Protein AF-V4LR99-F1 (afdb_monomer)

Foldseek 3Di:
DAPVVLVCPPPPDDDDDPCPPPDPVRVLVVCVVVVNNVVVVPDDDPCVVPVDDDPHDHNVVVVVVVVVVVDPPVVVQQPDWDQDPPPRDIDGPPPDDDPPDPPPDDDDDDDDDDD

Mean predicted aligned error: 12.6 Å

Secondary structure (DSSP, 8-state):
-HHHHHHTTT--S----TTTT--HHHHHHHHHHHT-HHHHTTSPP-TTS-SS--SS--HHHHHHHHHHHT--HHHHHHTPEEEETTTTEEEE--S--SSSSSSSSS---------

Structure (mmCIF, N/CA/C/O backbone):
data_AF-V4LR99-F1
#
_entry.id   AF-V4LR99-F1
#
loop_
_atom_site.group_PDB
_atom_site.id
_atom_site.type_symbol
_atom_site.label_atom_id
_atom_site.label_alt_id
_atom_site.label_comp_id
_atom_site.label_asym_id
_atom_site.label_entity_id
_atom_site.label_seq_id
_atom_site.pdbx_PDB_ins_code
_atom_site.Cartn_x
_atom_site.Cartn_y
_atom_site.Cartn_z
_atom_site.occupancy
_atom_site.B_iso_or_equiv
_atom_site.auth_seq_id
_atom_site.auth_comp_id
_atom_site.auth_asym_id
_atom_site.auth_atom_id
_atom_site.pdbx_PDB_model_num
ATOM 1 N N . MET A 1 1 ? 6.611 12.583 -4.840 1.00 80.44 1 MET A N 1
ATOM 2 C CA . MET A 1 1 ? 6.586 11.576 -3.758 1.00 80.44 1 MET A CA 1
ATOM 3 C C . MET A 1 1 ? 7.069 10.286 -4.393 1.00 80.44 1 MET A C 1
ATOM 5 O O . MET A 1 1 ? 6.261 9.577 -4.961 1.00 80.44 1 MET A O 1
ATOM 9 N N . TRP A 1 2 ? 8.387 10.066 -4.408 1.00 92.50 2 TRP A N 1
ATOM 10 C CA . TRP A 1 2 ? 9.049 9.161 -5.364 1.00 92.50 2 TRP A CA 1
ATOM 11 C C . TRP A 1 2 ? 8.533 7.722 -5.334 1.00 92.50 2 TRP A C 1
ATOM 13 O O . TRP A 1 2 ? 8.096 7.215 -6.356 1.00 92.50 2 TRP A O 1
ATOM 23 N N . ASN A 1 3 ? 8.510 7.090 -4.159 1.00 94.25 3 ASN A N 1
ATOM 24 C CA . ASN A 1 3 ? 8.116 5.685 -4.072 1.00 94.25 3 ASN A CA 1
ATOM 25 C C . ASN A 1 3 ? 6.648 5.473 -4.447 1.00 94.25 3 ASN A C 1
ATOM 27 O O . ASN A 1 3 ? 6.357 4.575 -5.217 1.00 94.25 3 ASN A O 1
ATOM 31 N N . LEU A 1 4 ? 5.723 6.313 -3.965 1.00 93.56 4 LEU A N 1
ATOM 32 C CA . LEU A 1 4 ? 4.308 6.141 -4.321 1.00 93.56 4 LEU A CA 1
ATOM 33 C C . LEU A 1 4 ? 4.064 6.336 -5.819 1.00 93.56 4 LEU A C 1
ATOM 35 O O . LEU A 1 4 ? 3.232 5.642 -6.376 1.00 93.56 4 LEU A O 1
ATOM 39 N N . GLU A 1 5 ? 4.797 7.242 -6.464 1.00 91.75 5 GLU A N 1
ATOM 40 C CA . GLU A 1 5 ? 4.727 7.427 -7.915 1.00 91.75 5 GLU A CA 1
ATOM 41 C C . GLU A 1 5 ? 5.274 6.211 -8.675 1.00 91.75 5 GLU A C 1
ATOM 43 O O . GLU A 1 5 ? 4.652 5.763 -9.636 1.00 91.75 5 GLU A O 1
ATOM 48 N N . ALA A 1 6 ? 6.409 5.662 -8.234 1.00 93.81 6 ALA A N 1
ATOM 49 C CA . ALA A 1 6 ? 7.007 4.478 -8.844 1.00 93.81 6 ALA A CA 1
ATOM 50 C C . ALA A 1 6 ? 6.083 3.252 -8.750 1.00 93.81 6 ALA A C 1
ATOM 52 O O . ALA A 1 6 ? 5.868 2.584 -9.756 1.00 93.81 6 ALA A O 1
ATOM 53 N N . GLU A 1 7 ? 5.472 3.018 -7.585 1.00 91.88 7 GLU A N 1
ATOM 54 C CA . GLU A 1 7 ? 4.529 1.910 -7.341 1.00 91.88 7 GLU A CA 1
ATOM 55 C C . GLU A 1 7 ? 3.217 2.037 -8.134 1.00 91.88 7 GLU A C 1
ATOM 57 O O . GLU A 1 7 ? 2.516 1.057 -8.370 1.00 91.88 7 GLU A O 1
ATOM 62 N N . GLU A 1 8 ? 2.841 3.253 -8.531 1.00 92.88 8 GLU A N 1
ATOM 63 C CA . GLU A 1 8 ? 1.591 3.505 -9.254 1.00 92.88 8 GLU A CA 1
ATOM 64 C C . GLU A 1 8 ? 1.735 3.502 -10.767 1.00 92.88 8 GLU A C 1
ATOM 66 O O . GLU A 1 8 ? 0.747 3.651 -11.497 1.00 92.88 8 GLU A O 1
ATOM 71 N N . ARG A 1 9 ? 2.958 3.349 -11.271 1.00 90.88 9 ARG A N 1
ATOM 72 C CA . ARG A 1 9 ? 3.206 3.422 -12.700 1.00 90.88 9 ARG A CA 1
ATOM 73 C C . ARG A 1 9 ? 2.490 2.282 -13.422 1.00 90.88 9 ARG A C 1
ATOM 75 O O . ARG A 1 9 ? 2.705 1.110 -13.152 1.00 90.88 9 ARG A O 1
ATOM 82 N N . GLY A 1 10 ? 1.629 2.645 -14.371 1.00 89.25 10 GLY A N 1
ATOM 83 C CA . GLY A 1 10 ? 0.814 1.688 -15.127 1.00 89.25 10 GLY A CA 1
ATOM 84 C C . GLY A 1 10 ? -0.566 1.404 -14.525 1.00 89.25 10 GLY A C 1
ATOM 85 O O . GLY A 1 10 ? -1.365 0.721 -15.165 1.00 89.25 10 GLY A O 1
ATOM 86 N N . ILE A 1 11 ? -0.902 1.968 -13.358 1.00 92.50 11 ILE A N 1
ATOM 87 C CA . ILE A 1 11 ? -2.254 1.890 -12.797 1.00 92.50 11 ILE A CA 1
ATOM 88 C C . ILE A 1 11 ? -3.138 2.958 -13.455 1.00 92.50 11 ILE A C 1
ATOM 90 O O . ILE A 1 11 ? -2.906 4.157 -13.322 1.00 92.50 11 ILE A O 1
ATOM 94 N N . SER A 1 12 ? -4.181 2.528 -14.169 1.00 93.19 12 SER A N 1
ATOM 95 C CA . SER A 1 12 ? -5.148 3.426 -14.825 1.00 93.19 12 SER A CA 1
ATOM 96 C C . SER A 1 12 ? -6.310 3.853 -13.920 1.00 93.19 12 SER A C 1
ATOM 98 O O . SER A 1 12 ? -7.040 4.790 -14.244 1.00 93.19 12 SER A O 1
ATOM 100 N N . LEU A 1 13 ? -6.497 3.165 -12.791 1.00 94.50 13 LEU A N 1
ATOM 101 C CA . LEU A 1 13 ? -7.546 3.442 -11.815 1.00 94.50 13 LEU A CA 1
ATOM 102 C C . LEU A 1 13 ? -7.051 4.389 -10.712 1.00 94.50 13 LEU A C 1
ATOM 104 O O . LEU A 1 13 ? -5.891 4.318 -10.309 1.00 94.50 13 LEU A O 1
ATOM 108 N N . PRO A 1 14 ? -7.927 5.242 -10.157 1.00 93.06 14 PRO A N 1
ATOM 109 C CA . PRO A 1 14 ? -7.551 6.103 -9.046 1.00 93.06 14 PRO A CA 1
ATOM 110 C C . PRO A 1 14 ? -7.252 5.279 -7.785 1.00 93.06 14 PRO A C 1
ATOM 112 O O . PRO A 1 14 ? -8.108 4.542 -7.291 1.00 93.06 14 PRO A O 1
ATOM 115 N N . VAL A 1 15 ? -6.058 5.462 -7.221 1.00 93.50 15 VAL A N 1
ATOM 116 C CA . VAL A 1 15 ? -5.657 4.858 -5.944 1.00 93.50 15 VAL A CA 1
ATOM 117 C C . VAL A 1 15 ? -6.025 5.800 -4.800 1.00 93.50 15 VAL A C 1
ATOM 119 O O . VAL A 1 15 ? -5.421 6.854 -4.592 1.00 93.50 15 VAL A O 1
ATOM 122 N N . LEU A 1 16 ? -7.038 5.417 -4.028 1.00 94.94 16 LEU A N 1
ATOM 123 C CA . LEU A 1 16 ? -7.467 6.181 -2.860 1.00 94.94 16 LEU A CA 1
ATOM 124 C C . LEU A 1 16 ? -6.577 5.848 -1.660 1.00 94.94 16 LEU A C 1
ATOM 126 O O . LEU A 1 16 ? -6.416 4.683 -1.303 1.00 94.94 16 LEU A O 1
ATOM 130 N N . ARG A 1 17 ? -6.059 6.879 -0.980 1.00 95.19 17 ARG A N 1
ATOM 131 C CA . ARG A 1 17 ? -5.272 6.734 0.258 1.00 95.19 17 ARG A CA 1
ATOM 132 C C . ARG A 1 17 ? -5.935 7.447 1.442 1.00 95.19 17 ARG A C 1
ATOM 134 O O . ARG A 1 17 ? -5.456 8.503 1.851 1.00 95.19 17 ARG A O 1
ATOM 141 N N . PRO A 1 18 ? -7.014 6.889 2.026 1.00 95.75 18 PRO A N 1
ATOM 142 C CA . PRO A 1 18 ? -7.774 7.541 3.100 1.00 95.75 18 PRO A CA 1
ATOM 143 C C . PRO A 1 18 ? -6.945 7.918 4.333 1.00 95.75 18 PRO A C 1
ATOM 145 O O . PRO A 1 18 ? -7.316 8.830 5.059 1.00 95.75 18 PRO A O 1
ATOM 148 N N . LEU A 1 19 ? -5.831 7.217 4.563 1.00 97.19 19 LEU A N 1
ATOM 149 C CA . LEU A 1 19 ? -4.987 7.381 5.746 1.00 97.19 19 LEU A CA 1
ATOM 150 C C . LEU A 1 19 ? -3.734 8.243 5.492 1.00 97.19 19 LEU A C 1
ATOM 152 O O . LEU A 1 19 ? -2.923 8.384 6.397 1.00 97.19 19 LEU A O 1
ATOM 156 N N . ILE A 1 20 ? -3.539 8.814 4.290 1.00 95.81 20 ILE A N 1
ATOM 157 C CA . ILE A 1 20 ? -2.268 9.475 3.901 1.00 95.81 20 ILE A CA 1
ATOM 158 C C . ILE A 1 20 ? -1.890 10.678 4.776 1.00 95.81 20 ILE A C 1
ATOM 160 O O . ILE A 1 20 ? -0.718 11.033 4.859 1.00 95.81 20 ILE A O 1
ATOM 164 N N . GLY A 1 21 ? -2.882 11.315 5.398 1.00 96.62 21 GLY A N 1
ATOM 165 C CA . GLY A 1 21 ? -2.699 12.467 6.279 1.00 96.62 21 GLY A CA 1
ATOM 166 C C . GLY A 1 21 ? -2.881 12.162 7.763 1.00 96.62 21 GLY A C 1
ATOM 167 O O . GLY A 1 21 ? -2.885 13.106 8.543 1.00 96.62 21 GLY A O 1
ATOM 168 N N . MET A 1 22 ? -3.084 10.896 8.140 1.00 97.88 22 MET A N 1
ATOM 169 C CA . MET A 1 22 ? -3.278 10.498 9.535 1.00 97.88 22 MET A CA 1
ATOM 170 C C . MET A 1 22 ? -1.952 10.082 10.162 1.00 97.88 22 MET A C 1
ATOM 172 O O . MET A 1 22 ? -1.122 9.442 9.510 1.00 97.88 22 MET A O 1
ATOM 176 N N . ASP A 1 23 ? -1.775 10.399 11.440 1.00 97.62 23 ASP A N 1
ATOM 177 C CA . ASP A 1 23 ? -0.675 9.845 12.220 1.00 97.62 23 ASP A CA 1
ATOM 178 C C . ASP A 1 23 ? -0.963 8.400 12.677 1.00 97.62 23 ASP A C 1
ATOM 180 O O . ASP A 1 23 ? -2.023 7.807 12.428 1.00 97.62 23 ASP A O 1
ATOM 184 N N . LYS A 1 24 ? 0.030 7.781 13.319 1.00 95.94 24 LYS A N 1
ATOM 185 C CA . LYS A 1 24 ? -0.064 6.379 13.735 1.00 95.94 24 LYS A CA 1
ATOM 186 C C . LYS A 1 24 ? -1.113 6.197 14.830 1.00 95.94 24 LYS A C 1
ATOM 188 O O . LYS A 1 24 ? -1.831 5.195 14.832 1.00 95.94 24 LYS A O 1
ATOM 193 N N . GLU A 1 25 ? -1.190 7.129 15.765 1.00 97.75 25 GLU A N 1
ATOM 194 C CA . GLU A 1 25 ? -2.089 7.111 16.908 1.00 97.75 25 GLU A CA 1
ATOM 195 C C . GLU A 1 25 ? -3.552 7.203 16.456 1.00 97.75 25 GLU A C 1
ATOM 197 O O . GLU A 1 25 ? -4.390 6.423 16.922 1.00 97.75 25 GLU A O 1
ATOM 202 N N . GLU A 1 26 ? -3.850 8.073 15.493 1.00 97.88 26 GLU A N 1
ATOM 203 C CA . GLU A 1 26 ? -5.159 8.213 14.857 1.00 97.88 26 GLU A CA 1
ATOM 204 C C . GLU A 1 26 ? -5.577 6.930 14.132 1.00 97.88 26 GLU A C 1
ATOM 206 O O . GLU A 1 26 ? -6.704 6.450 14.309 1.00 97.88 26 GLU A O 1
ATOM 211 N N . ILE A 1 27 ? -4.668 6.330 13.355 1.00 97.50 27 ILE A N 1
ATOM 212 C CA . ILE A 1 27 ? -4.923 5.066 12.647 1.00 97.50 27 ILE A CA 1
ATOM 213 C C . ILE A 1 27 ? -5.194 3.938 13.649 1.00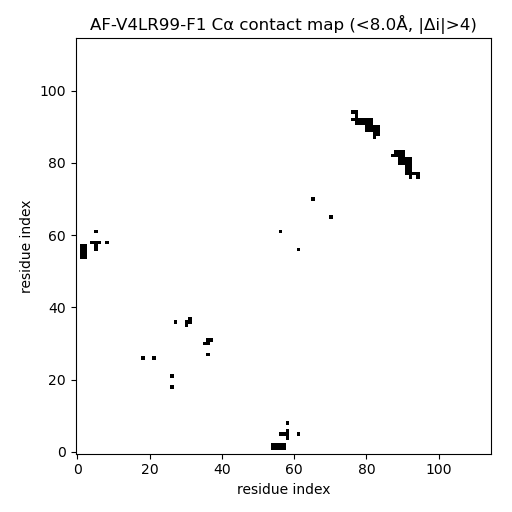 97.50 27 ILE A C 1
ATOM 215 O O . ILE A 1 27 ? -6.144 3.170 13.480 1.00 97.50 27 ILE A O 1
ATOM 219 N N . VAL A 1 28 ? -4.404 3.842 14.722 1.00 96.75 28 VAL A N 1
ATOM 220 C CA . VAL A 1 28 ? -4.591 2.827 15.771 1.00 96.75 28 VAL A CA 1
ATOM 221 C C . VAL A 1 28 ? -5.914 3.031 16.508 1.00 96.75 28 VAL A C 1
ATOM 223 O O . VAL A 1 28 ? -6.635 2.060 16.753 1.00 96.75 28 VAL A O 1
ATOM 226 N N . ALA A 1 29 ? -6.271 4.272 16.841 1.00 97.69 29 ALA A N 1
ATOM 227 C CA . ALA A 1 29 ? -7.550 4.587 17.469 1.00 97.69 29 ALA A CA 1
ATOM 228 C C . ALA A 1 29 ? -8.727 4.207 16.559 1.00 97.69 29 ALA A C 1
ATOM 230 O O . ALA A 1 29 ? -9.699 3.604 17.026 1.00 97.69 29 ALA A O 1
ATOM 231 N N . LEU A 1 30 ? -8.627 4.493 15.256 1.00 97.19 30 LEU A N 1
ATOM 232 C CA . LEU A 1 30 ? -9.610 4.068 14.265 1.00 97.19 30 LEU A CA 1
ATOM 233 C C . LEU A 1 30 ? -9.713 2.538 14.204 1.00 97.19 30 LEU A C 1
ATOM 235 O O . LEU A 1 30 ? -10.819 2.013 14.304 1.00 97.19 30 LEU A O 1
ATOM 239 N N . ALA A 1 31 ? -8.587 1.824 14.132 1.00 96.19 31 ALA A N 1
ATOM 240 C CA . ALA A 1 31 ? -8.544 0.360 14.095 1.00 96.19 31 ALA A CA 1
ATOM 241 C C . ALA A 1 31 ? -9.199 -0.283 15.330 1.00 96.19 31 ALA A C 1
ATOM 243 O O . ALA A 1 31 ? -9.927 -1.268 15.208 1.00 96.19 31 ALA A O 1
ATOM 244 N N . ARG A 1 32 ? -8.994 0.287 16.526 1.00 96.69 32 ARG A N 1
ATOM 245 C CA . ARG A 1 32 ? -9.676 -0.161 17.755 1.00 96.69 32 ARG A CA 1
ATOM 246 C C . ARG A 1 32 ? -11.177 0.085 17.687 1.00 96.69 32 ARG A C 1
ATOM 248 O O . ARG A 1 32 ? -11.950 -0.803 18.031 1.00 96.69 32 ARG A O 1
ATOM 255 N N . ARG A 1 33 ? -11.589 1.265 17.213 1.00 97.31 33 ARG A N 1
ATOM 256 C CA . ARG A 1 33 ? -13.006 1.628 17.060 1.00 97.31 33 ARG A CA 1
ATOM 257 C C . ARG A 1 33 ? -13.750 0.717 16.083 1.00 97.31 33 ARG A C 1
ATOM 259 O O . ARG A 1 33 ? -14.908 0.413 16.337 1.00 97.31 33 ARG A O 1
ATOM 266 N N . VAL A 1 34 ? -13.110 0.294 14.989 1.00 95.38 34 VAL A N 1
ATOM 267 C CA . VAL A 1 34 ? -13.717 -0.611 13.990 1.00 95.38 34 VAL A CA 1
ATOM 268 C C . VAL A 1 34 ? -13.468 -2.097 14.278 1.00 95.38 34 VAL A C 1
ATOM 270 O O . VAL A 1 34 ? -13.966 -2.948 13.549 1.00 95.38 34 VAL A O 1
ATOM 273 N N . GLY A 1 35 ? -12.717 -2.420 15.336 1.00 92.62 35 GLY A N 1
ATOM 274 C CA . GLY A 1 35 ? -12.482 -3.795 15.787 1.00 92.62 35 GLY A CA 1
ATOM 275 C C . GLY A 1 35 ? -11.416 -4.578 15.010 1.00 92.62 35 GLY A C 1
ATOM 276 O O . GLY A 1 35 ? -11.349 -5.794 15.150 1.00 92.62 35 GLY A O 1
ATOM 277 N N . THR A 1 36 ? -10.565 -3.924 14.212 1.00 94.06 36 THR A N 1
ATOM 278 C CA . THR A 1 36 ? -9.495 -4.590 13.437 1.00 94.06 36 THR A CA 1
ATOM 279 C C . THR A 1 36 ? -8.138 -4.597 14.139 1.00 94.06 36 THR A C 1
ATOM 281 O O . THR A 1 36 ? -7.215 -5.271 13.690 1.00 94.06 36 THR A O 1
ATOM 284 N N . TYR A 1 37 ? -7.992 -3.884 15.257 1.00 93.88 37 TYR A N 1
ATOM 285 C CA . TYR A 1 37 ? -6.702 -3.759 15.938 1.00 93.88 37 TYR A CA 1
ATOM 286 C C . TYR A 1 37 ? -6.078 -5.115 16.315 1.00 93.88 37 TYR A C 1
ATOM 288 O O . TYR A 1 37 ? -4.927 -5.368 15.969 1.00 93.88 37 TYR A O 1
ATOM 296 N N . ASP A 1 38 ? -6.827 -5.996 16.988 1.00 91.88 38 ASP A N 1
ATOM 297 C CA . ASP A 1 38 ? -6.272 -7.242 17.537 1.00 91.88 38 ASP A CA 1
ATOM 298 C C . ASP A 1 38 ? -5.837 -8.237 16.456 1.00 91.88 38 ASP A C 1
ATOM 300 O O . ASP A 1 38 ? -4.923 -9.028 16.690 1.00 91.88 38 ASP A O 1
ATOM 304 N N . ILE A 1 39 ? -6.484 -8.211 15.285 1.00 90.94 39 ILE A N 1
ATOM 305 C CA . ILE A 1 39 ? -6.097 -9.050 14.144 1.00 90.94 39 ILE A CA 1
ATOM 306 C C . ILE A 1 39 ? -4.857 -8.481 13.451 1.00 90.94 39 ILE A C 1
ATOM 308 O O . ILE A 1 39 ? -3.909 -9.223 13.205 1.00 90.94 39 ILE A O 1
ATOM 312 N N . SER A 1 40 ? -4.812 -7.167 13.219 1.00 88.56 40 SER A N 1
ATOM 313 C CA . SER A 1 40 ? -3.678 -6.515 12.561 1.00 88.56 40 SER A CA 1
ATOM 314 C C . SER A 1 40 ? -2.415 -6.559 13.421 1.00 88.56 40 SER A C 1
ATOM 316 O O . SER A 1 40 ? -1.322 -6.733 12.895 1.00 88.56 40 SER A O 1
ATOM 318 N N . ALA A 1 41 ? -2.549 -6.472 14.747 1.00 88.75 41 ALA A N 1
ATOM 319 C CA . ALA A 1 41 ? -1.423 -6.529 15.680 1.00 88.75 41 ALA A CA 1
ATOM 320 C C . ALA A 1 41 ? -0.728 -7.904 15.745 1.00 88.75 41 ALA A C 1
ATOM 322 O O . ALA A 1 41 ? 0.372 -8.002 16.280 1.00 88.75 41 ALA A O 1
ATOM 323 N N . ARG A 1 42 ? -1.359 -8.970 15.232 1.00 88.88 42 ARG A N 1
ATOM 324 C CA . ARG A 1 42 ? -0.779 -10.325 15.189 1.00 88.88 42 ARG A CA 1
ATOM 325 C C . ARG A 1 42 ? 0.012 -10.599 13.913 1.00 88.88 42 ARG A C 1
ATOM 327 O O . ARG A 1 42 ? 0.615 -11.665 13.817 1.00 88.88 42 ARG A O 1
ATOM 334 N N . VAL A 1 43 ? -0.025 -9.693 12.933 1.00 84.00 43 VAL A N 1
ATOM 335 C CA . VAL A 1 43 ? 0.696 -9.872 11.671 1.00 84.00 43 VAL A CA 1
ATOM 336 C C . VAL A 1 43 ? 2.199 -9.877 11.969 1.00 84.00 43 VAL A C 1
ATOM 338 O O . VAL A 1 43 ? 2.699 -8.907 12.539 1.00 84.00 43 VAL A O 1
ATOM 341 N N . PRO A 1 44 ? 2.924 -10.959 11.635 1.00 78.75 44 PRO A N 1
ATOM 342 C CA . PRO A 1 44 ? 4.359 -11.022 11.869 1.00 78.75 44 PRO A CA 1
ATOM 343 C C . PRO A 1 44 ? 5.086 -9.971 11.025 1.00 78.75 44 PRO A C 1
ATOM 345 O O . PRO A 1 44 ? 4.798 -9.793 9.841 1.00 78.75 44 PRO A O 1
ATOM 348 N N . GLU A 1 45 ? 6.049 -9.283 11.633 1.00 75.12 45 GLU A N 1
ATOM 349 C CA . GLU A 1 45 ? 6.918 -8.360 10.909 1.00 75.12 45 GLU A CA 1
ATOM 350 C C . GLU A 1 45 ? 7.932 -9.149 10.073 1.00 75.12 45 GLU A C 1
ATOM 352 O O . GLU A 1 45 ? 8.737 -9.920 10.596 1.00 75.12 45 GLU A O 1
ATOM 357 N N . TYR A 1 46 ? 7.920 -8.930 8.759 1.00 69.88 46 TYR A N 1
ATOM 358 C CA . TYR A 1 46 ? 8.852 -9.555 7.820 1.00 69.88 46 TYR A CA 1
ATOM 359 C C . TYR A 1 46 ? 10.022 -8.628 7.473 1.00 69.88 46 TYR A C 1
ATOM 361 O O . TYR A 1 46 ? 10.416 -8.507 6.316 1.00 69.88 46 TYR A O 1
ATOM 369 N N . CYS A 1 47 ? 10.625 -7.997 8.485 1.00 61.69 47 CYS A N 1
ATOM 370 C CA . CYS A 1 47 ? 11.801 -7.128 8.320 1.00 61.69 47 CYS A CA 1
ATOM 371 C C . CYS A 1 47 ? 12.999 -7.845 7.659 1.00 61.69 47 CYS A C 1
ATOM 373 O O . CYS A 1 47 ? 13.907 -7.200 7.150 1.00 61.69 47 CYS A O 1
ATOM 375 N N . ALA A 1 48 ? 13.000 -9.182 7.624 1.00 57.66 48 ALA A N 1
ATOM 376 C CA . ALA A 1 48 ? 14.010 -9.977 6.930 1.00 57.66 48 ALA A CA 1
ATOM 377 C C . ALA A 1 48 ? 13.915 -9.919 5.390 1.00 57.66 48 ALA A C 1
ATOM 379 O O . ALA A 1 48 ? 14.883 -10.274 4.725 1.00 57.66 48 ALA A O 1
ATOM 380 N N . VAL A 1 49 ? 12.780 -9.493 4.822 1.00 65.81 49 VAL A N 1
ATOM 381 C 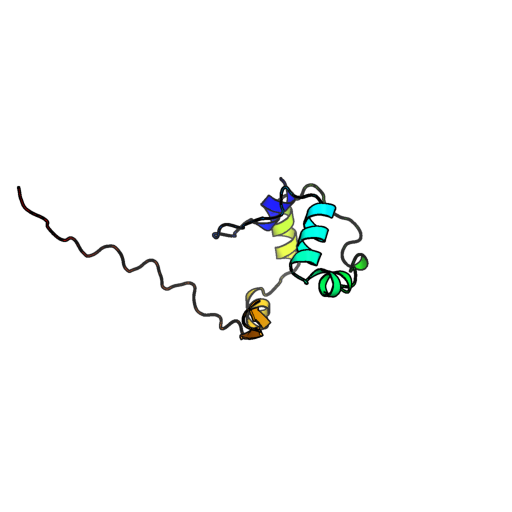CA . VAL A 1 49 ? 12.551 -9.494 3.363 1.00 65.81 49 VAL A CA 1
ATOM 382 C C . VAL A 1 49 ? 13.207 -8.290 2.673 1.00 65.81 49 VAL A C 1
ATOM 384 O O . VAL A 1 49 ? 13.574 -8.388 1.508 1.00 65.81 49 VAL A O 1
ATOM 387 N N . ALA A 1 50 ? 13.436 -7.184 3.387 1.00 61.28 50 ALA A N 1
ATOM 388 C CA . ALA A 1 50 ? 14.129 -6.007 2.866 1.00 61.28 50 ALA A CA 1
ATOM 389 C C . ALA A 1 50 ? 15.141 -5.496 3.902 1.00 61.28 50 ALA A C 1
ATOM 391 O O . ALA A 1 50 ? 14.776 -4.838 4.872 1.00 61.28 50 ALA A O 1
ATOM 392 N N . GLN A 1 51 ? 16.418 -5.838 3.707 1.00 63.72 51 GLN A N 1
ATOM 393 C CA . GLN A 1 51 ? 17.516 -5.432 4.598 1.00 63.72 51 GLN A CA 1
ATOM 394 C C . GLN A 1 51 ? 17.854 -3.936 4.445 1.00 63.72 51 GLN A C 1
ATOM 396 O O . GLN A 1 51 ? 18.237 -3.292 5.418 1.00 63.72 51 GLN A O 1
ATOM 401 N N . GLU A 1 52 ? 17.670 -3.378 3.243 1.00 79.38 52 GLU A N 1
ATOM 402 C CA . GLU A 1 52 ? 17.898 -1.966 2.925 1.00 79.38 52 GLU A CA 1
ATOM 403 C C . GLU A 1 52 ? 16.719 -1.422 2.111 1.00 79.38 52 GLU A C 1
ATOM 405 O O . GLU A 1 52 ? 16.248 -2.074 1.180 1.00 79.38 52 GLU A O 1
ATOM 410 N N . SER A 1 53 ? 16.215 -0.240 2.478 1.00 82.44 53 SER A N 1
ATOM 411 C CA . SER A 1 53 ? 15.056 0.379 1.830 1.00 82.44 53 SER A CA 1
ATOM 412 C C . SER A 1 53 ? 15.436 1.633 1.043 1.00 82.44 53 SER A C 1
ATOM 414 O O . SER A 1 53 ? 16.103 2.544 1.538 1.00 82.44 53 SER A O 1
ATOM 416 N N . THR A 1 54 ? 14.961 1.705 -0.201 1.00 88.94 54 THR A N 1
ATOM 417 C CA . THR A 1 54 ? 15.118 2.881 -1.062 1.00 88.94 54 THR A CA 1
ATOM 418 C C . THR A 1 54 ? 14.079 3.934 -0.686 1.00 88.94 54 THR A C 1
ATOM 420 O O . THR A 1 54 ? 12.878 3.692 -0.758 1.00 88.94 54 THR A O 1
ATOM 423 N N . THR A 1 55 ? 14.515 5.136 -0.301 1.00 90.00 55 THR A N 1
ATOM 424 C CA . THR A 1 55 ? 13.605 6.246 0.061 1.00 90.00 55 THR A CA 1
ATOM 425 C C . THR A 1 55 ? 13.210 7.127 -1.129 1.00 90.00 55 THR A C 1
ATOM 427 O O . THR A 1 55 ? 12.323 7.977 -1.009 1.00 90.00 55 THR A O 1
ATOM 430 N N . ARG A 1 56 ? 13.882 6.953 -2.275 1.00 92.19 56 ARG A N 1
ATOM 431 C CA . ARG A 1 56 ? 13.660 7.702 -3.519 1.00 92.19 56 ARG A CA 1
ATOM 432 C C . ARG A 1 56 ? 13.809 6.784 -4.732 1.00 92.19 56 ARG A C 1
ATOM 434 O O . ARG A 1 56 ? 14.853 6.787 -5.371 1.00 92.19 56 ARG A O 1
ATOM 441 N N . ALA A 1 57 ? 12.787 5.985 -5.008 1.00 92.31 57 ALA A N 1
ATOM 442 C CA . ALA A 1 57 ? 12.755 5.115 -6.178 1.00 92.31 57 ALA A CA 1
ATOM 443 C C . ALA A 1 57 ? 12.532 5.917 -7.473 1.00 92.31 57 ALA A C 1
ATOM 445 O O . ALA A 1 57 ? 11.771 6.889 -7.480 1.00 92.31 57 ALA A O 1
ATOM 446 N N . SER A 1 58 ? 13.181 5.498 -8.559 1.00 93.50 58 SER A N 1
ATOM 447 C CA . SER A 1 58 ? 12.818 5.885 -9.924 1.00 93.50 58 SER A CA 1
ATOM 448 C C . SER A 1 58 ? 11.973 4.763 -10.539 1.00 93.50 58 SER A C 1
ATOM 450 O O . SER A 1 58 ? 12.297 3.588 -10.349 1.00 93.50 58 SER A O 1
ATOM 452 N N . PRO A 1 59 ? 10.895 5.086 -11.273 1.00 91.94 59 PRO A N 1
ATOM 453 C CA . PRO A 1 59 ? 10.105 4.060 -11.939 1.00 91.94 59 PRO A CA 1
ATOM 454 C C . PRO A 1 59 ? 10.893 3.274 -13.001 1.00 91.94 59 PRO A C 1
ATOM 456 O O . PRO A 1 59 ? 10.597 2.112 -13.258 1.00 91.94 59 PRO A O 1
ATOM 459 N N . GLU A 1 60 ? 11.908 3.887 -13.609 1.00 93.31 60 GLU A N 1
ATOM 460 C CA . GLU A 1 60 ? 12.801 3.227 -14.561 1.00 93.31 60 GLU A CA 1
ATOM 461 C C . GLU A 1 60 ? 13.657 2.138 -13.894 1.00 93.31 60 GLU A C 1
ATOM 463 O O . GLU A 1 60 ? 13.812 1.057 -14.466 1.00 93.31 60 GLU A O 1
ATOM 468 N N . ASP A 1 61 ? 14.162 2.396 -12.682 1.00 92.69 61 ASP A N 1
ATOM 469 C CA . ASP A 1 61 ? 14.928 1.414 -11.901 1.00 92.69 61 ASP A CA 1
ATOM 470 C C . ASP A 1 61 ? 14.051 0.207 -11.521 1.00 92.69 61 ASP A C 1
ATOM 472 O O . ASP A 1 61 ? 14.496 -0.943 -11.571 1.00 92.69 61 ASP A O 1
ATOM 476 N N . VAL A 1 62 ? 12.781 0.462 -11.175 1.00 92.19 62 VAL A N 1
ATOM 477 C CA . VAL A 1 62 ? 11.797 -0.589 -10.869 1.00 92.19 62 VAL A CA 1
ATOM 478 C C . VAL A 1 62 ? 11.519 -1.440 -12.110 1.00 92.19 62 VAL A C 1
ATOM 480 O O . VAL A 1 62 ? 11.623 -2.663 -12.035 1.00 92.19 62 VAL A O 1
ATOM 483 N N . ASP A 1 63 ? 11.271 -0.819 -13.269 1.00 91.19 63 ASP A N 1
ATOM 484 C CA . ASP A 1 63 ? 11.062 -1.538 -14.533 1.00 91.19 63 ASP A CA 1
ATOM 485 C C . ASP A 1 63 ? 12.239 -2.460 -14.891 1.00 91.19 63 ASP A C 1
ATOM 487 O O . ASP A 1 63 ? 12.056 -3.548 -15.447 1.00 91.19 63 ASP A O 1
ATOM 491 N N . GLU A 1 64 ? 13.473 -2.003 -14.662 1.00 93.69 64 GLU A N 1
ATOM 492 C CA . GLU A 1 64 ? 14.669 -2.801 -14.923 1.00 93.69 64 GLU A CA 1
ATOM 493 C C . GLU A 1 64 ? 14.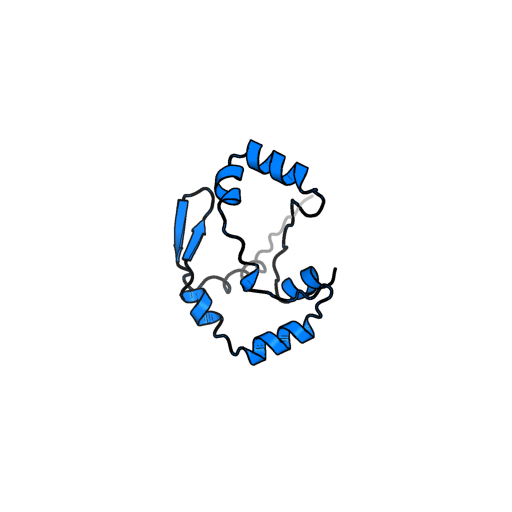767 -3.994 -13.971 1.00 93.69 64 GLU A C 1
ATOM 495 O O . GLU A 1 64 ? 14.987 -5.120 -14.434 1.00 93.69 64 GLU A O 1
ATOM 500 N N . ALA A 1 65 ? 14.539 -3.770 -12.675 1.00 91.62 65 ALA A N 1
ATOM 501 C CA . ALA A 1 65 ? 14.520 -4.831 -11.676 1.00 91.62 65 ALA A CA 1
ATOM 502 C C . ALA A 1 65 ? 13.444 -5.885 -11.988 1.00 91.62 65 ALA A C 1
ATOM 504 O O . ALA A 1 65 ? 13.728 -7.084 -11.961 1.00 91.62 65 ALA A O 1
ATOM 505 N N . GLU A 1 66 ? 12.234 -5.463 -12.359 1.00 90.94 66 GLU A N 1
ATOM 506 C CA . GLU A 1 66 ? 11.142 -6.361 -12.748 1.00 90.94 66 GLU A CA 1
ATOM 507 C C . GLU A 1 66 ? 11.474 -7.202 -13.983 1.00 90.94 66 GLU A C 1
ATOM 509 O O . GLU A 1 66 ? 11.268 -8.420 -13.985 1.00 90.94 66 GLU A O 1
ATOM 514 N N . ARG A 1 67 ? 12.057 -6.588 -15.023 1.00 92.12 67 ARG A N 1
ATOM 515 C CA . ARG A 1 67 ? 12.517 -7.331 -16.207 1.00 92.12 67 ARG A CA 1
ATOM 516 C C . ARG A 1 67 ? 13.585 -8.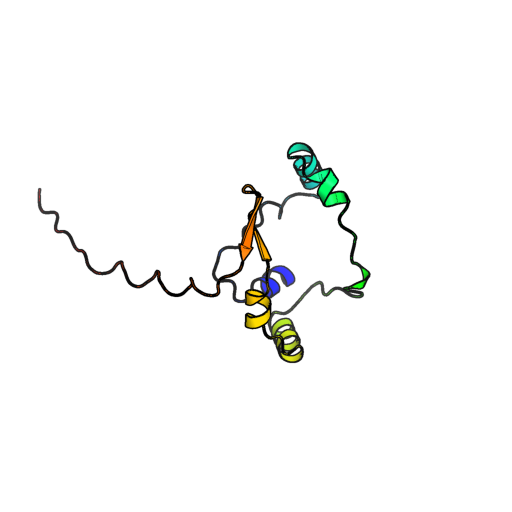360 -15.855 1.00 92.12 67 ARG A C 1
ATOM 518 O O . ARG A 1 67 ? 13.539 -9.471 -16.378 1.00 92.12 67 ARG A O 1
ATOM 525 N N . ALA A 1 68 ? 14.530 -8.007 -14.985 1.00 95.31 68 ALA A N 1
ATOM 526 C CA . ALA A 1 68 ? 15.591 -8.912 -14.552 1.00 95.31 68 ALA A CA 1
ATOM 527 C C . ALA A 1 68 ? 15.052 -10.112 -13.753 1.00 95.31 68 ALA A C 1
ATOM 529 O O . ALA A 1 68 ? 15.625 -11.199 -13.827 1.00 95.31 68 ALA A O 1
ATOM 530 N N . MET A 1 69 ? 13.939 -9.938 -13.029 1.00 91.69 69 MET A N 1
ATOM 531 C CA . MET A 1 69 ? 13.274 -11.017 -12.291 1.00 91.69 69 MET A CA 1
ATOM 532 C C . MET A 1 69 ? 12.522 -12.005 -13.197 1.00 91.69 69 MET A C 1
ATOM 534 O O . MET A 1 69 ? 12.307 -13.145 -12.788 1.00 91.69 69 MET A O 1
ATOM 538 N N . GLY A 1 70 ? 12.141 -11.606 -14.417 1.00 91.81 70 GLY A N 1
ATOM 539 C CA . GLY A 1 70 ? 11.520 -12.505 -15.399 1.00 91.81 70 GLY A CA 1
ATOM 540 C C . GLY A 1 70 ? 10.197 -13.123 -14.928 1.00 91.81 70 GLY A C 1
ATOM 541 O O . GLY A 1 70 ? 9.934 -14.293 -15.207 1.00 91.81 70 GLY A O 1
ATOM 542 N N . LEU A 1 71 ? 9.391 -12.365 -14.179 1.00 88.31 71 LEU A N 1
ATOM 543 C CA . LEU A 1 71 ? 8.155 -12.851 -13.561 1.00 88.31 71 LEU A CA 1
ATOM 544 C C . LEU A 1 71 ? 7.049 -13.095 -14.599 1.00 88.31 71 LEU A C 1
ATOM 546 O O . LEU A 1 71 ? 6.760 -12.241 -15.438 1.00 88.31 71 LEU A O 1
ATOM 550 N N . ASP A 1 72 ? 6.367 -14.237 -14.493 1.00 90.25 72 ASP A N 1
ATOM 551 C CA . ASP A 1 72 ? 5.117 -14.490 -15.213 1.00 90.25 72 ASP A CA 1
ATOM 552 C C . ASP A 1 72 ? 3.9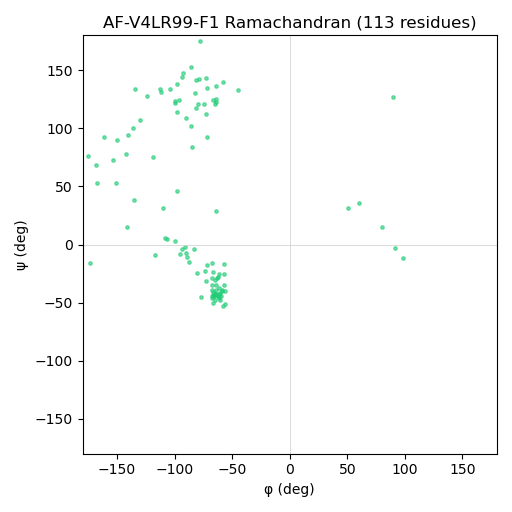32 -13.914 -14.426 1.00 90.25 72 ASP A C 1
ATOM 554 O O . ASP A 1 72 ? 3.263 -14.606 -13.655 1.00 90.25 72 ASP A O 1
ATOM 558 N N . TYR A 1 73 ? 3.674 -12.617 -14.613 1.00 86.75 73 TYR A N 1
ATOM 559 C CA . TYR A 1 73 ? 2.569 -11.929 -13.940 1.00 86.75 73 TYR A CA 1
ATOM 560 C C . TYR A 1 73 ? 1.209 -12.575 -14.212 1.00 86.75 73 TYR A C 1
ATOM 562 O O . TYR A 1 73 ? 0.359 -12.605 -13.325 1.00 86.75 73 TYR A O 1
ATOM 570 N N . ARG A 1 74 ? 0.992 -13.116 -15.417 1.00 87.62 74 ARG A N 1
ATOM 571 C CA . ARG A 1 74 ? -0.278 -13.759 -15.767 1.00 87.62 74 ARG A CA 1
ATOM 572 C C . ARG A 1 74 ? -0.473 -15.031 -14.951 1.00 87.62 74 ARG A C 1
ATOM 574 O O . ARG A 1 74 ? -1.513 -15.164 -14.312 1.00 87.62 74 ARG A O 1
ATOM 581 N N . GLY A 1 75 ? 0.527 -15.909 -14.927 1.00 89.38 75 GLY A N 1
ATOM 582 C CA . GLY A 1 75 ? 0.478 -17.130 -14.125 1.00 89.38 75 GLY A CA 1
ATOM 583 C C . GLY A 1 75 ? 0.292 -16.846 -12.630 1.00 89.38 75 GLY A C 1
ATOM 584 O O . GLY A 1 75 ? -0.489 -17.525 -11.964 1.00 89.38 75 GLY A O 1
ATOM 585 N N . LEU A 1 76 ? 0.942 -15.799 -12.106 1.00 88.12 76 LEU A N 1
ATOM 586 C CA . LEU A 1 76 ? 0.778 -15.371 -10.711 1.00 88.12 76 LEU A CA 1
ATOM 587 C C . LEU A 1 76 ? -0.648 -14.893 -10.404 1.00 88.12 76 LEU A C 1
ATOM 589 O O . LEU A 1 76 ? -1.200 -15.249 -9.365 1.00 88.12 76 LEU A O 1
ATOM 593 N N . ILE A 1 77 ? -1.251 -14.110 -11.302 1.00 87.88 77 ILE A N 1
ATOM 594 C CA . ILE A 1 77 ? -2.622 -13.607 -11.144 1.00 87.88 77 ILE A CA 1
ATOM 595 C C . ILE A 1 77 ? -3.635 -14.752 -11.227 1.00 87.88 77 ILE A C 1
ATOM 597 O O . ILE A 1 77 ? -4.540 -14.823 -10.402 1.00 87.88 77 ILE A O 1
ATOM 601 N N . GLU A 1 78 ? -3.476 -15.662 -12.189 1.00 87.12 78 GLU A N 1
ATOM 602 C CA . GLU A 1 78 ? -4.367 -16.819 -12.363 1.00 87.12 78 GLU A CA 1
ATOM 603 C C . GLU A 1 78 ? -4.318 -17.774 -11.154 1.00 87.12 78 GLU A C 1
ATOM 605 O O . GLU A 1 78 ? -5.315 -18.417 -10.825 1.00 87.12 78 GLU A O 1
ATOM 610 N N . GLY A 1 79 ? -3.184 -17.832 -10.449 1.00 86.19 79 GLY A N 1
ATOM 611 C CA . GLY A 1 79 ? -3.028 -18.589 -9.206 1.00 86.19 79 GLY A CA 1
ATOM 612 C C . GLY A 1 79 ? -3.501 -17.872 -7.935 1.00 86.19 79 GLY A C 1
ATOM 613 O O . GLY A 1 79 ? -3.445 -18.471 -6.860 1.00 86.19 79 GLY A O 1
ATOM 614 N N . ALA A 1 80 ? -3.936 -16.611 -8.015 1.00 86.12 80 ALA A N 1
ATOM 615 C CA . ALA A 1 80 ? -4.250 -15.807 -6.838 1.00 86.12 80 ALA A CA 1
ATOM 616 C C . ALA A 1 80 ? -5.655 -16.087 -6.268 1.00 86.12 80 ALA A C 1
ATOM 618 O O . ALA A 1 80 ? -6.645 -16.230 -6.992 1.00 86.12 80 ALA A O 1
ATOM 619 N N . GLU A 1 81 ? -5.759 -16.088 -4.936 1.00 83.00 81 GLU A N 1
ATOM 620 C CA . GLU A 1 81 ? -7.033 -16.104 -4.210 1.00 83.00 81 GLU A CA 1
ATOM 621 C C . GLU A 1 81 ? -7.432 -14.678 -3.808 1.00 83.00 81 GLU A C 1
ATOM 623 O O . GLU A 1 81 ? -6.681 -13.983 -3.121 1.00 83.00 81 GLU A O 1
ATOM 628 N N . VAL A 1 82 ? -8.629 -14.236 -4.202 1.00 78.81 82 VAL A N 1
ATOM 629 C CA . VAL A 1 82 ? -9.142 -12.901 -3.864 1.00 78.81 82 VAL A CA 1
ATOM 630 C C . VAL A 1 82 ? -10.107 -12.994 -2.695 1.00 78.81 82 VAL A C 1
ATOM 632 O O . VAL A 1 82 ? -11.145 -13.646 -2.781 1.00 78.81 82 VAL A O 1
ATOM 635 N N . TYR A 1 83 ? -9.800 -12.277 -1.618 1.00 74.25 83 TYR A N 1
ATOM 636 C CA . TYR A 1 83 ? -10.645 -12.191 -0.430 1.00 74.25 83 TYR A CA 1
ATOM 637 C C . TYR A 1 83 ? -11.488 -10.914 -0.474 1.00 74.25 83 TYR A C 1
ATOM 639 O O . TYR A 1 83 ? -10.962 -9.803 -0.373 1.00 74.25 83 TYR A O 1
ATOM 647 N N . VAL A 1 84 ? -12.811 -11.054 -0.593 1.00 72.50 84 VAL A N 1
ATOM 648 C CA . VAL A 1 84 ? -13.731 -9.908 -0.592 1.00 72.50 84 VAL A CA 1
ATOM 649 C C . VAL A 1 84 ? -14.085 -9.533 0.846 1.00 72.50 84 VAL A C 1
ATOM 651 O O . VAL A 1 84 ? -14.922 -10.158 1.510 1.00 72.50 84 VAL A O 1
ATOM 654 N N . VAL A 1 85 ? -13.445 -8.471 1.336 1.00 60.56 85 VAL A N 1
ATOM 655 C CA . VAL A 1 85 ? -13.679 -7.936 2.682 1.00 60.56 85 VAL A CA 1
ATOM 656 C C . VAL A 1 85 ? -15.119 -7.422 2.794 1.00 60.56 85 VAL A C 1
ATOM 658 O O . VAL A 1 85 ? -15.572 -6.614 1.988 1.00 60.56 85 VAL A O 1
ATOM 661 N N . GLY A 1 86 ? -15.854 -7.913 3.797 1.00 65.38 86 GLY A N 1
ATOM 662 C CA . GLY A 1 86 ? -17.259 -7.562 4.049 1.00 65.38 86 GLY A CA 1
ATOM 663 C C . GLY A 1 86 ? -18.290 -8.568 3.526 1.00 65.38 86 GLY A C 1
ATOM 664 O O . GLY A 1 86 ? -19.448 -8.488 3.925 1.00 65.38 86 GLY A O 1
ATOM 665 N N . ARG A 1 87 ? -17.883 -9.538 2.693 1.00 60.19 87 ARG A N 1
ATOM 666 C CA . ARG A 1 87 ? -18.743 -10.663 2.269 1.00 60.19 87 ARG A CA 1
ATOM 667 C C . ARG A 1 87 ? -18.229 -12.036 2.703 1.00 60.19 87 ARG A C 1
ATOM 669 O O . ARG A 1 87 ? -18.969 -13.000 2.596 1.00 60.19 87 ARG A O 1
ATOM 676 N N . ALA A 1 88 ? -17.005 -12.112 3.242 1.00 57.78 88 ALA A N 1
ATOM 677 C CA . ALA A 1 88 ? -16.340 -13.371 3.608 1.00 57.78 88 ALA A CA 1
ATOM 678 C C . ALA A 1 88 ? -16.351 -14.402 2.458 1.00 57.78 88 ALA A C 1
ATOM 680 O O . ALA A 1 88 ? -16.404 -15.608 2.682 1.00 57.78 88 ALA A O 1
ATOM 681 N N . GLU A 1 89 ? -16.307 -13.907 1.222 1.00 66.75 89 GLU A N 1
ATOM 682 C CA . GLU A 1 89 ? -16.293 -14.704 0.002 1.00 66.75 89 GLU A CA 1
ATOM 683 C C . GLU A 1 89 ? -14.873 -14.707 -0.564 1.00 66.75 89 GLU A C 1
ATOM 685 O O . GLU A 1 89 ? -14.226 -13.657 -0.652 1.00 66.75 89 GLU A O 1
ATOM 690 N N . VAL A 1 90 ? -14.400 -15.893 -0.946 1.00 65.50 90 VAL A N 1
ATOM 691 C CA . VAL A 1 90 ? -13.158 -16.063 -1.702 1.00 65.50 90 VAL A CA 1
ATOM 692 C C . VAL A 1 90 ? -13.528 -16.265 -3.162 1.00 65.50 90 VAL A C 1
ATOM 694 O O . VAL A 1 90 ? -14.290 -17.173 -3.496 1.00 65.50 90 VAL A O 1
ATOM 697 N N . VAL A 1 91 ? -12.991 -15.415 -4.027 1.00 73.81 91 VAL A N 1
ATOM 698 C CA . VAL A 1 91 ? -13.189 -15.472 -5.474 1.00 73.81 91 VAL A CA 1
ATOM 699 C C . VAL A 1 91 ? -11.854 -15.840 -6.111 1.00 73.81 91 VAL A C 1
ATOM 701 O O . VAL A 1 91 ? -10.814 -15.293 -5.750 1.00 73.81 91 VAL A O 1
ATOM 704 N N . ARG A 1 92 ? -11.863 -16.793 -7.045 1.00 70.75 92 ARG A N 1
ATOM 705 C CA . ARG A 1 92 ? -10.687 -17.057 -7.882 1.00 70.75 92 ARG A CA 1
ATOM 706 C C . ARG A 1 92 ? -10.622 -16.003 -8.973 1.00 70.75 92 ARG A C 1
ATOM 708 O O . ARG A 1 92 ? -11.664 -15.593 -9.484 1.00 70.75 92 ARG A O 1
ATOM 715 N N . VAL A 1 93 ? -9.420 -15.558 -9.324 1.00 70.94 93 VAL A N 1
ATOM 716 C CA . VAL A 1 93 ? -9.269 -14.636 -10.450 1.00 70.94 93 VAL A CA 1
ATOM 717 C C . VAL A 1 93 ? -9.513 -15.404 -11.750 1.00 70.94 93 VAL A C 1
ATOM 719 O O . VAL A 1 93 ? -8.600 -15.989 -12.323 1.00 70.94 93 VAL A O 1
ATOM 722 N N . ASP A 1 94 ? -10.755 -15.399 -12.231 1.00 58.53 94 ASP A N 1
ATOM 723 C CA . ASP A 1 94 ? -11.060 -15.828 -13.592 1.00 58.53 94 ASP A CA 1
ATOM 724 C C . ASP A 1 94 ? -10.557 -14.731 -14.541 1.00 58.53 94 ASP A C 1
ATOM 726 O O . ASP A 1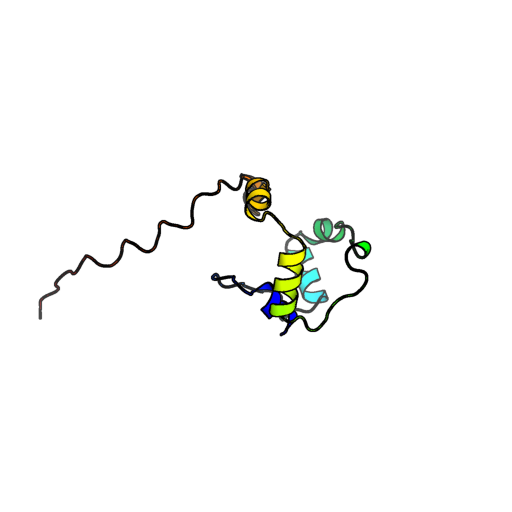 94 ? -11.057 -13.605 -14.531 1.00 58.53 94 ASP A O 1
ATOM 730 N N . GLY A 1 95 ? -9.526 -15.037 -15.331 1.00 53.47 95 GLY A N 1
ATOM 731 C CA . GLY A 1 95 ? -8.753 -14.094 -16.152 1.00 53.47 95 GLY A CA 1
ATOM 732 C C . GLY A 1 95 ? -9.492 -13.380 -17.297 1.00 53.47 95 GLY A C 1
ATOM 733 O O . GLY A 1 95 ? -8.864 -13.039 -18.299 1.00 53.47 95 GLY A O 1
ATOM 734 N N . GLN A 1 96 ? -10.803 -13.140 -17.201 1.00 49.53 96 GLN A N 1
ATOM 735 C CA . GLN A 1 96 ? -11.600 -12.472 -18.229 1.00 49.53 96 GLN A CA 1
ATOM 736 C C . GLN A 1 96 ? -12.644 -11.515 -17.632 1.00 49.53 96 GLN A C 1
ATOM 738 O O . GLN A 1 96 ? -13.766 -11.916 -17.337 1.00 49.53 96 GLN A O 1
ATOM 743 N N . ARG A 1 97 ? -12.289 -10.225 -17.522 1.00 40.34 97 ARG A N 1
ATOM 744 C CA . ARG A 1 97 ? -13.200 -9.063 -17.672 1.00 40.34 97 ARG A CA 1
ATOM 745 C C . ARG A 1 97 ? -12.415 -7.746 -17.601 1.00 40.34 97 ARG A C 1
ATOM 747 O O . ARG A 1 97 ? -12.429 -7.046 -16.598 1.00 40.34 97 ARG A O 1
ATOM 754 N N . ALA A 1 98 ? -11.712 -7.402 -18.677 1.00 37.41 98 ALA A N 1
ATOM 755 C CA . ALA A 1 98 ? -11.166 -6.048 -18.857 1.00 37.41 98 ALA A CA 1
ATOM 756 C C . ALA A 1 98 ? -11.259 -5.544 -20.309 1.00 37.41 98 ALA A C 1
ATOM 758 O O . ALA A 1 98 ? -10.608 -4.569 -20.664 1.00 37.41 98 ALA A O 1
ATOM 759 N N . ALA A 1 99 ? -12.064 -6.190 -21.159 1.00 36.34 99 ALA A N 1
ATOM 760 C CA . ALA A 1 99 ? -12.177 -5.829 -22.572 1.00 36.34 99 ALA A CA 1
ATOM 761 C C . ALA A 1 99 ? -13.630 -5.791 -23.069 1.00 36.34 99 ALA A C 1
ATOM 763 O O . ALA A 1 99 ? -13.893 -6.198 -24.184 1.00 36.34 99 ALA A O 1
ATOM 764 N N . GLU A 1 100 ? -14.584 -5.318 -22.267 1.00 32.31 100 GLU A N 1
ATOM 765 C CA . GLU A 1 10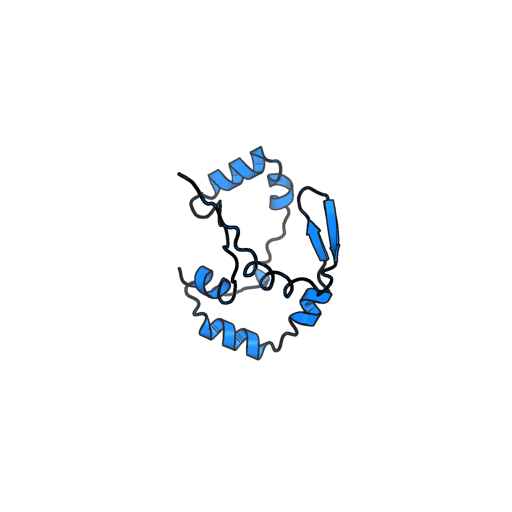0 ? -15.975 -5.110 -22.703 1.00 32.31 100 GLU A CA 1
ATOM 766 C C . GLU A 1 100 ? -16.557 -3.942 -21.893 1.00 32.31 100 GLU A C 1
ATOM 768 O O . GLU A 1 100 ? -17.042 -4.116 -20.779 1.00 32.31 100 GLU A O 1
ATOM 773 N N . GLY A 1 101 ? -16.423 -2.713 -22.400 1.00 31.59 101 GLY A N 1
ATOM 774 C CA . GLY A 1 101 ? -16.949 -1.531 -21.705 1.00 31.59 101 GLY A CA 1
ATOM 775 C C . GLY A 1 101 ? -16.870 -0.197 -22.451 1.00 31.59 101 GLY A C 1
ATOM 776 O O . GLY A 1 101 ? -17.587 0.726 -22.080 1.00 31.59 101 GLY A O 1
ATOM 777 N N . GLU A 1 102 ? -16.074 -0.075 -23.519 1.00 35.19 102 GLU A N 1
ATOM 778 C CA . GLU A 1 102 ? -15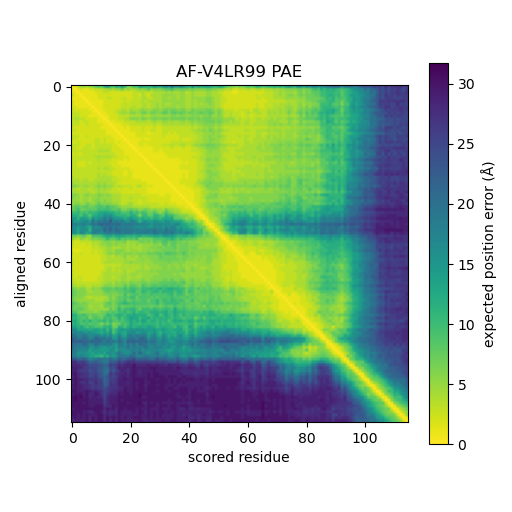.942 1.197 -24.265 1.00 35.19 102 GLU A CA 1
ATOM 779 C C . GLU A 1 102 ? -16.605 1.212 -25.654 1.00 35.19 102 GLU A C 1
ATOM 781 O O . GLU A 1 102 ? -16.532 2.210 -26.370 1.00 35.19 102 GLU A O 1
ATOM 786 N N . ALA A 1 103 ? -17.326 0.155 -26.031 1.00 33.19 103 ALA A N 1
ATOM 787 C CA . ALA A 1 103 ? -17.969 0.047 -27.342 1.00 33.19 103 ALA A CA 1
ATOM 788 C C . ALA A 1 103 ? -19.505 0.142 -27.301 1.00 33.19 103 ALA A C 1
ATOM 790 O O . ALA A 1 103 ? -20.166 -0.456 -28.135 1.00 33.19 103 ALA A O 1
ATOM 791 N N . GLU A 1 104 ? -20.107 0.890 -26.372 1.00 33.84 104 GLU A N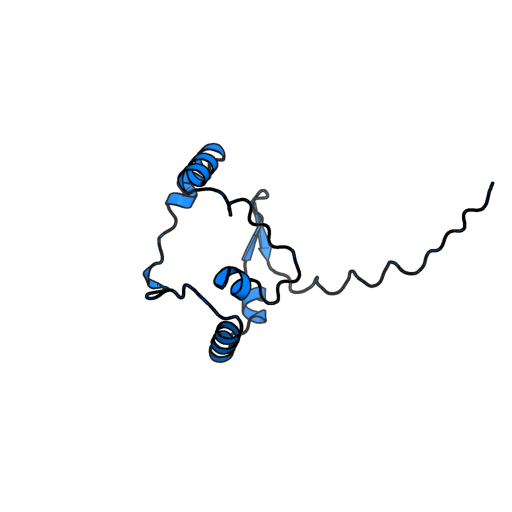 1
ATOM 792 C CA . GLU A 1 104 ? -21.558 1.139 -26.427 1.00 33.84 104 GLU A CA 1
ATOM 793 C C . GLU A 1 104 ? -21.938 2.459 -25.747 1.00 33.84 104 GLU A C 1
ATOM 795 O O . GLU A 1 104 ? -22.450 2.485 -24.636 1.00 33.84 104 GLU A O 1
ATOM 800 N N . LYS A 1 105 ? -21.616 3.587 -26.396 1.00 34.00 105 LYS A N 1
ATOM 801 C CA . LYS A 1 105 ? -22.206 4.921 -26.135 1.00 34.00 105 LYS A CA 1
ATOM 802 C C . LYS A 1 105 ? -21.834 5.909 -27.248 1.00 34.00 105 LYS A C 1
ATOM 804 O O . LYS A 1 105 ? -21.284 6.979 -27.016 1.00 34.00 105 LYS A O 1
ATOM 809 N N . ARG A 1 106 ? -22.101 5.541 -28.504 1.00 38.47 106 ARG A N 1
ATOM 810 C CA . ARG A 1 106 ? -22.074 6.488 -29.634 1.00 38.47 106 ARG A CA 1
ATOM 811 C C . ARG A 1 106 ? -23.044 6.063 -30.734 1.00 38.47 106 ARG A C 1
ATOM 813 O O . ARG A 1 106 ? -22.660 5.909 -31.883 1.00 38.47 106 ARG A O 1
ATOM 820 N N . SER A 1 107 ? -24.302 5.843 -30.369 1.00 39.28 107 SER A N 1
ATOM 821 C CA . SER A 1 107 ? -25.405 5.719 -31.329 1.00 39.28 107 SER A CA 1
ATOM 822 C C . SER A 1 107 ? -26.753 5.750 -30.613 1.00 39.28 107 SER A C 1
ATOM 824 O O . SER A 1 107 ? -27.478 4.766 -30.561 1.00 39.28 107 SER A O 1
ATOM 826 N N . THR A 1 108 ? -27.119 6.898 -30.053 1.00 33.00 108 THR A N 1
ATOM 827 C CA . THR A 1 108 ? -28.539 7.269 -29.968 1.00 33.00 108 THR A CA 1
ATOM 828 C C . THR A 1 108 ? -28.632 8.765 -29.731 1.00 33.00 108 THR A C 1
ATOM 830 O O . THR A 1 108 ? -28.554 9.250 -28.608 1.00 33.00 108 THR A O 1
ATOM 833 N N . SER A 1 109 ? -28.750 9.499 -30.837 1.00 37.16 109 SER A N 1
ATOM 834 C CA . SER A 1 109 ? -29.475 10.768 -30.843 1.00 37.16 109 SER A CA 1
ATOM 835 C C . SER A 1 109 ? -30.905 10.483 -30.385 1.00 37.16 109 SER A C 1
ATOM 837 O O . SER A 1 109 ? -31.487 9.488 -30.825 1.00 37.16 109 SER A O 1
ATOM 839 N N . PRO A 1 110 ? -31.486 11.355 -29.559 1.00 38.19 110 PRO A N 1
ATOM 840 C CA . PRO A 1 110 ? -32.884 11.692 -29.756 1.00 38.19 110 PRO A CA 1
ATOM 841 C C . PRO A 1 110 ? -33.039 13.198 -29.923 1.00 38.19 110 PRO A C 1
ATOM 843 O O . PRO A 1 110 ? -32.592 13.998 -29.100 1.00 38.19 110 PRO A O 1
ATOM 846 N N . ASP A 1 111 ? -33.712 13.544 -31.011 1.00 32.66 111 ASP A N 1
ATOM 847 C CA . ASP A 1 111 ? -34.400 14.804 -31.210 1.00 32.66 111 ASP A CA 1
ATOM 848 C C . ASP A 1 111 ? -35.220 15.191 -29.972 1.00 32.66 111 ASP A C 1
ATOM 850 O O . ASP A 1 111 ? -36.006 14.391 -29.461 1.00 32.66 111 ASP A O 1
ATOM 854 N N . ILE A 1 112 ? -35.105 16.448 -29.543 1.00 35.47 112 ILE A N 1
ATOM 855 C CA . ILE A 1 112 ? -36.173 17.128 -28.809 1.00 35.47 112 ILE A CA 1
ATOM 856 C C . ILE A 1 112 ? -36.402 18.477 -29.492 1.00 35.47 112 ILE A C 1
ATOM 858 O O . ILE A 1 112 ? -35.587 19.393 -29.415 1.00 35.47 112 ILE A O 1
ATOM 862 N N . VAL A 1 113 ? -37.528 18.546 -30.200 1.00 36.03 113 VAL A N 1
ATOM 863 C CA . VAL A 1 113 ? -38.162 19.756 -30.730 1.00 36.03 113 VAL A CA 1
ATOM 864 C C . VAL A 1 113 ? -39.067 20.374 -29.656 1.00 36.03 113 VAL A C 1
ATOM 866 O O . VAL A 1 113 ? -39.669 19.653 -28.863 1.00 36.03 113 VAL A O 1
ATOM 869 N N . SER A 1 114 ? -39.241 21.698 -29.775 1.00 33.47 114 SER A N 1
ATOM 870 C CA . SER A 1 114 ? -40.242 22.592 -29.156 1.00 33.47 114 SER A CA 1
ATOM 871 C C . SER A 1 114 ? -39.826 23.182 -27.800 1.00 33.47 114 SER A C 1
ATOM 873 O O . SER A 1 114 ? -39.477 22.447 -26.888 1.00 33.47 114 SER A O 1
ATOM 875 N N . SER A 1 115 ? -39.865 24.499 -27.567 1.00 34.59 115 SER A N 1
ATOM 876 C CA . SER A 1 115 ? -40.709 25.567 -28.142 1.00 34.59 115 SER A CA 1
ATOM 877 C C . SER A 1 115 ? -39.970 26.902 -28.223 1.00 34.59 115 SER A C 1
ATOM 879 O O . SER A 1 115 ? -39.000 27.071 -27.452 1.00 34.59 115 SER A O 1
#

Solvent-accessible surface area (backbone atoms only — not comparable to full-atom values): 7905 Å² total; per-residue (Å²): 111,42,47,67,53,35,76,44,66,89,61,89,66,90,84,85,63,95,59,77,87,57,55,70,67,58,51,49,53,49,28,53,76,74,66,47,38,76,64,62,73,66,60,79,84,64,65,83,81,55,88,73,82,81,86,68,46,52,50,69,61,50,54,50,54,51,59,74,66,67,71,60,63,65,64,54,48,57,71,36,80,41,75,44,86,94,70,86,44,78,42,70,46,69,94,76,88,87,84,84,82,86,87,81,86,88,85,76,88,77,89,83,83,87,134

Radius of gyration: 21.67 Å; Cα contacts (8 Å, |Δi|>4): 49; chains: 1; bounding box: 59×44×49 Å

Sequence (115 aa):
MWNLEAEERGISLPVLRPLIGMDKEEIVALARRVGTYDISARVPEYCAVAQESTTRASPEDVDEAERAMGLDYRGLIEGAEVYVVGRAEVVRVDGQRAAEGEAEKRSTSPDIVSS

pLDDT: mean 77.41, std 21.86, range [31.59, 97.88]

Nearest PDB structures (foldseek):
  6yxy-assembly1_A5  TM=3.202E-01  e=6.401E+00  Trypanosoma brucei brucei